Protein AF-Q8C0W0-F1 (afdb_monomer_lite)

InterPro domains:
  IPR001152 Beta-thymosin [PF01290] (3-33)
  IPR001152 Beta-thymosin [PF01290] (38-76)
  IPR001152 Beta-thymosin [PS00500] (53-64)
  IPR001152 Beta-thymosin [PTHR12021] (34-79)
  IPR001152 Beta-thymosin [SM00152] (7-43)
  IPR001152 Beta-thymosin [SM00152] (44-78)
  IPR038386 Beta-thymosin superfamily [G3DSA:1.20.5.520] (2-35)
  IPR038386 Beta-thymosin superfamily [G3DSA:1.20.5.520] (37-76)

Sequence (80 aa):
MSDKPDLSEVETFDKSKLKKTNTEVKNTLPSNENKMSDKPDLSEVETFDKAKLKKTNTEVKNTLPSKETIQQEKEHNERT

Organism: Mus musculus (NCBI:txid10090)

Structure (mmCIF, N/CA/C/O backbone):
data_AF-Q8C0W0-F1
#
_entry.id   AF-Q8C0W0-F1
#
loop_
_atom_site.group_PDB
_atom_site.id
_atom_site.type_symbol
_atom_site.label_atom_id
_atom_site.label_alt_id
_atom_site.label_comp_id
_atom_site.label_asym_id
_atom_site.label_entity_id
_atom_site.label_seq_id
_atom_site.pdbx_PDB_ins_code
_atom_site.Cartn_x
_atom_site.Cartn_y
_atom_site.Cartn_z
_atom_site.occupancy
_atom_site.B_iso_or_equiv
_atom_site.auth_seq_id
_atom_site.auth_comp_id
_atom_site.auth_asym_id
_atom_site.auth_atom_id
_atom_site.pdbx_PDB_model_num
ATOM 1 N N . MET A 1 1 ? -9.644 -45.081 -55.667 1.00 54.72 1 MET A N 1
ATOM 2 C CA . MET A 1 1 ? -8.197 -45.303 -55.849 1.00 54.72 1 MET A CA 1
ATOM 3 C C . MET A 1 1 ? -7.515 -44.091 -55.256 1.00 54.72 1 MET A C 1
ATOM 5 O O . MET A 1 1 ? -7.736 -43.006 -55.768 1.00 54.72 1 MET A O 1
ATOM 9 N N . SER A 1 2 ? -6.855 -44.230 -54.110 1.00 61.81 2 SER A N 1
ATOM 10 C CA . SER A 1 2 ? -6.160 -43.102 -53.486 1.00 61.81 2 SER A CA 1
ATOM 11 C C . SER A 1 2 ? -4.762 -43.035 -54.077 1.00 61.81 2 SER A C 1
ATOM 13 O O . SER A 1 2 ? -3.992 -43.976 -53.884 1.00 61.81 2 SER A O 1
ATOM 15 N N . ASP A 1 3 ? -4.458 -41.954 -54.789 1.00 77.00 3 ASP A N 1
ATOM 16 C CA . ASP A 1 3 ? -3.108 -41.647 -55.247 1.00 77.00 3 ASP A CA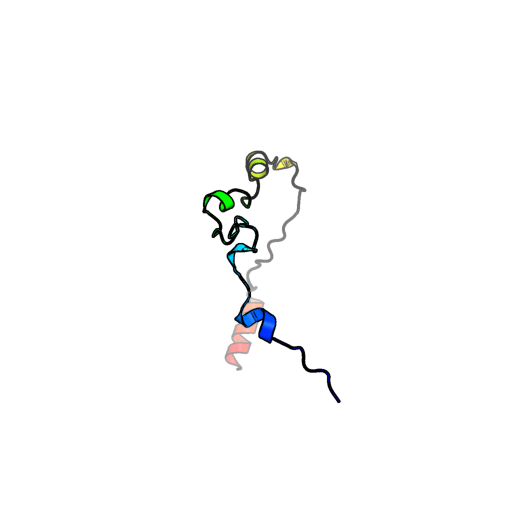 1
ATOM 17 C C . ASP A 1 3 ? -2.213 -41.488 -54.018 1.00 77.00 3 ASP A C 1
ATOM 19 O O . ASP A 1 3 ? -2.248 -40.485 -53.300 1.00 77.00 3 ASP A O 1
ATOM 23 N N . LYS A 1 4 ? -1.478 -42.554 -53.699 1.00 78.75 4 LYS A N 1
ATOM 24 C CA . LYS A 1 4 ? -0.486 -42.537 -52.632 1.00 78.75 4 LYS A CA 1
ATOM 25 C C . LYS A 1 4 ? 0.703 -41.730 -53.166 1.00 78.75 4 LYS A C 1
ATOM 27 O O . LYS A 1 4 ? 1.149 -42.029 -54.272 1.00 78.75 4 LYS A O 1
ATOM 32 N N . PRO A 1 5 ? 1.205 -40.726 -52.432 1.00 81.81 5 PRO A N 1
ATOM 33 C CA . PRO A 1 5 ? 2.346 -39.947 -52.893 1.00 81.81 5 PRO A CA 1
ATOM 34 C C . PRO A 1 5 ? 3.560 -40.860 -53.089 1.00 81.81 5 PRO A C 1
ATOM 36 O O . PRO A 1 5 ? 3.862 -41.684 -52.221 1.00 81.81 5 PRO A O 1
ATOM 39 N N . ASP A 1 6 ? 4.231 -40.717 -54.229 1.00 82.06 6 ASP A N 1
ATOM 40 C CA . ASP A 1 6 ? 5.500 -41.384 -54.501 1.00 82.06 6 ASP A CA 1
ATOM 41 C C . ASP A 1 6 ? 6.615 -40.702 -53.694 1.00 82.06 6 ASP A C 1
ATOM 43 O O . ASP A 1 6 ? 6.806 -39.489 -53.770 1.00 82.06 6 ASP A O 1
ATOM 47 N N . LEU A 1 7 ? 7.317 -41.484 -52.873 1.00 82.56 7 LEU A N 1
ATOM 48 C CA . LEU A 1 7 ? 8.392 -41.025 -51.988 1.00 82.56 7 LEU A CA 1
ATOM 49 C C . LEU A 1 7 ? 9.784 -41.420 -52.508 1.00 82.56 7 LEU A C 1
ATOM 51 O O . LEU A 1 7 ? 10.781 -41.099 -51.860 1.00 82.56 7 LEU A O 1
ATOM 55 N N . SER A 1 8 ? 9.864 -42.092 -53.664 1.00 82.69 8 SER A N 1
ATOM 56 C CA . SER A 1 8 ? 11.118 -42.577 -54.263 1.00 82.69 8 SER A CA 1
ATOM 57 C C . SER A 1 8 ? 12.143 -41.460 -54.509 1.00 82.69 8 SER A C 1
ATOM 59 O O . SER A 1 8 ? 13.351 -41.659 -54.361 1.00 82.69 8 SER A O 1
ATOM 61 N N . GLU A 1 9 ? 11.671 -40.246 -54.799 1.00 81.19 9 GLU A N 1
ATOM 62 C CA . GLU A 1 9 ? 12.517 -39.069 -55.009 1.00 81.19 9 GLU A CA 1
ATOM 63 C C . GLU A 1 9 ? 13.264 -38.639 -53.736 1.00 81.19 9 GLU A C 1
ATOM 65 O O . GLU A 1 9 ? 14.399 -38.170 -53.811 1.00 81.19 9 GLU A O 1
ATOM 70 N N . VAL A 1 10 ? 12.680 -38.850 -52.551 1.00 81.00 10 VAL A N 1
ATOM 71 C CA . VAL A 1 10 ? 13.304 -38.483 -51.268 1.00 81.00 10 VAL A CA 1
ATOM 72 C C . VAL A 1 10 ? 14.470 -39.417 -50.928 1.00 81.00 10 VAL A C 1
ATOM 74 O O . VAL A 1 10 ? 15.442 -38.981 -50.311 1.00 81.00 10 VAL A O 1
ATOM 77 N N . GLU A 1 11 ? 14.404 -40.684 -51.349 1.00 82.69 11 GLU A N 1
ATOM 78 C CA . GLU A 1 11 ? 15.430 -41.693 -51.054 1.00 82.69 11 GLU A CA 1
ATOM 79 C C . GLU A 1 11 ? 16.742 -41.429 -51.807 1.00 82.69 11 GLU A C 1
ATOM 81 O O . GLU A 1 11 ? 17.830 -41.653 -51.276 1.00 82.69 11 GLU A O 1
ATOM 86 N N . THR A 1 12 ? 16.650 -40.882 -53.021 1.00 89.19 12 THR A N 1
ATOM 87 C CA . THR A 1 12 ? 17.808 -40.621 -53.895 1.00 89.19 12 THR A CA 1
ATOM 88 C C . THR A 1 12 ? 18.211 -39.149 -53.960 1.00 89.19 12 THR A C 1
ATOM 90 O O . THR A 1 12 ? 19.124 -38.782 -54.704 1.00 89.19 12 THR A O 1
ATOM 93 N N . PHE A 1 13 ? 17.554 -38.287 -53.180 1.00 87.19 13 PHE A N 1
ATOM 94 C CA . PHE A 1 13 ? 17.763 -36.851 -53.260 1.00 87.19 13 PHE A CA 1
ATOM 95 C C . PHE A 1 13 ? 19.198 -36.443 -52.884 1.00 87.19 13 PHE A C 1
ATOM 97 O O . PHE A 1 13 ? 19.694 -36.702 -51.783 1.00 87.19 13 PHE A O 1
ATOM 104 N N . ASP A 1 14 ? 19.851 -35.715 -53.791 1.00 87.12 14 ASP A N 1
ATOM 105 C CA . ASP A 1 14 ? 21.196 -35.192 -53.582 1.00 87.12 14 ASP A CA 1
ATOM 106 C C . ASP A 1 14 ? 21.190 -33.972 -52.647 1.00 87.12 14 ASP A C 1
ATOM 108 O O . ASP A 1 14 ? 20.843 -32.849 -53.024 1.00 87.12 14 ASP A O 1
ATOM 112 N N . LYS A 1 15 ? 21.666 -34.193 -51.419 1.00 82.69 15 LYS A N 1
ATOM 113 C CA . LYS A 1 15 ? 21.799 -33.175 -50.367 1.00 82.69 15 LYS A CA 1
ATOM 114 C C . LYS A 1 15 ? 22.719 -32.012 -50.757 1.00 82.69 15 LYS A C 1
ATOM 11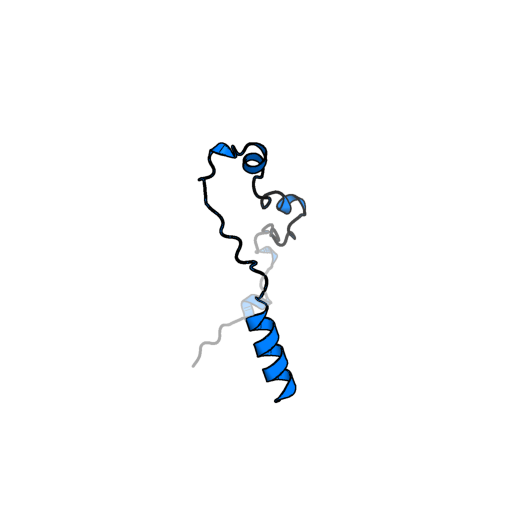6 O O . LYS A 1 15 ? 22.636 -30.961 -50.128 1.00 82.69 15 LYS A O 1
ATOM 121 N N . SER A 1 16 ? 23.568 -32.156 -51.778 1.00 85.12 16 SER A N 1
ATOM 122 C CA . SER A 1 16 ? 24.411 -31.065 -52.287 1.00 85.12 16 SER A CA 1
ATOM 123 C C . SER A 1 16 ? 23.598 -29.954 -52.966 1.00 85.12 16 SER A C 1
ATOM 125 O O . SER A 1 16 ? 24.025 -28.798 -52.993 1.00 85.12 16 SER A O 1
ATOM 127 N N . LYS A 1 17 ? 22.393 -30.282 -53.454 1.00 85.69 17 LYS A N 1
ATOM 128 C CA . LYS A 1 17 ? 21.454 -29.326 -54.054 1.00 85.69 17 LYS A CA 1
ATOM 129 C C . LYS A 1 17 ? 20.740 -28.463 -53.010 1.00 85.69 17 LYS A C 1
ATOM 131 O O . LYS A 1 17 ? 20.154 -27.440 -53.371 1.00 85.69 17 LYS A O 1
ATOM 136 N N . LEU A 1 18 ? 20.797 -28.830 -51.725 1.00 82.69 18 LEU A N 1
ATOM 137 C CA . LEU A 1 18 ? 20.278 -27.997 -50.644 1.00 82.69 18 LEU A CA 1
ATOM 138 C C . LEU A 1 18 ? 21.190 -26.780 -50.440 1.00 82.69 18 LEU A C 1
ATOM 140 O O . LEU A 1 18 ? 22.402 -26.902 -50.254 1.00 82.69 18 LEU A O 1
ATOM 144 N N . LYS A 1 19 ? 20.602 -25.581 -50.429 1.00 83.06 19 LYS A N 1
ATOM 145 C CA . LYS A 1 19 ? 21.332 -24.367 -50.048 1.00 83.06 19 LYS A CA 1
ATOM 146 C C . LYS A 1 19 ? 21.762 -24.487 -48.586 1.00 83.06 19 LYS A C 1
ATOM 148 O O . LYS A 1 19 ? 20.962 -24.850 -47.727 1.00 83.06 19 LYS A O 1
ATOM 153 N N . LYS A 1 20 ? 23.027 -24.166 -48.299 1.00 79.69 20 LYS A N 1
ATOM 154 C CA . LYS A 1 20 ? 23.501 -24.078 -46.917 1.00 79.69 20 LYS A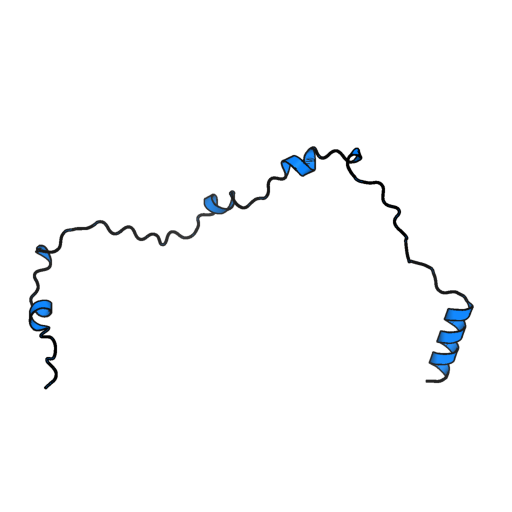 CA 1
ATOM 155 C C . LYS A 1 20 ? 22.889 -22.842 -46.269 1.00 79.69 20 LYS A C 1
ATOM 157 O O . LYS A 1 20 ? 23.214 -21.724 -46.657 1.00 79.69 20 LYS A O 1
ATOM 162 N N . THR A 1 21 ? 22.031 -23.064 -45.285 1.00 74.94 21 THR A N 1
ATOM 163 C CA . THR A 1 21 ? 21.421 -22.001 -44.486 1.00 74.94 21 THR A CA 1
ATOM 164 C C . THR A 1 21 ? 21.940 -22.109 -43.064 1.00 74.94 21 THR A C 1
ATOM 166 O O . THR A 1 21 ? 21.900 -23.183 -42.460 1.00 74.94 21 THR A O 1
ATOM 169 N N . ASN A 1 22 ? 22.451 -21.001 -42.533 1.00 68.19 22 ASN A N 1
ATOM 170 C CA . ASN A 1 22 ? 22.881 -20.936 -41.144 1.00 68.19 22 ASN A CA 1
ATOM 171 C C . ASN A 1 22 ? 21.624 -20.956 -40.264 1.00 68.19 22 ASN A C 1
ATOM 173 O O . ASN A 1 22 ? 20.783 -20.067 -40.370 1.00 68.19 22 ASN A O 1
ATOM 177 N N . THR A 1 23 ? 21.447 -22.015 -39.475 1.00 68.25 23 THR A N 1
ATOM 178 C CA . THR A 1 23 ? 20.263 -22.168 -38.623 1.00 68.25 23 THR A CA 1
ATOM 179 C C . THR A 1 23 ? 20.602 -21.631 -37.242 1.00 68.25 23 THR A C 1
ATOM 181 O O . THR A 1 23 ? 21.338 -22.266 -36.490 1.00 68.25 23 THR A O 1
ATOM 184 N N . GLU A 1 24 ? 20.083 -20.453 -36.908 1.00 68.44 24 GLU A N 1
ATOM 185 C CA . GLU A 1 24 ? 20.205 -19.908 -35.559 1.00 68.44 24 GLU A CA 1
ATOM 186 C C . GLU A 1 24 ? 19.221 -20.623 -34.627 1.00 68.44 24 GLU A C 1
ATOM 188 O O . GLU A 1 24 ? 18.008 -20.416 -34.682 1.00 68.44 24 GLU A O 1
ATOM 193 N N . VAL A 1 25 ? 19.743 -21.482 -33.750 1.00 60.84 25 VAL A N 1
ATOM 194 C CA . VAL A 1 25 ? 18.970 -22.077 -32.657 1.00 60.84 25 VAL A CA 1
ATOM 195 C C . VAL A 1 25 ? 18.740 -20.993 -31.603 1.00 60.84 25 VAL A C 1
ATOM 197 O O . VAL A 1 25 ? 19.554 -20.805 -30.702 1.00 60.84 25 VAL A O 1
ATOM 200 N N . LYS A 1 26 ? 17.615 -20.274 -31.688 1.00 66.19 26 LYS A N 1
ATOM 201 C CA . LYS A 1 26 ? 17.182 -19.306 -30.659 1.00 66.19 26 LYS A CA 1
ATOM 202 C C . LYS A 1 26 ? 16.621 -19.978 -29.394 1.00 66.19 26 LYS A C 1
ATOM 204 O O . LYS A 1 26 ? 15.684 -19.475 -28.789 1.00 66.19 26 LYS A O 1
ATOM 209 N N . ASN A 1 27 ? 17.218 -21.087 -28.958 1.00 59.47 27 ASN A N 1
ATOM 210 C CA . ASN A 1 27 ? 16.984 -21.655 -27.626 1.00 59.47 27 ASN A CA 1
ATOM 211 C C . ASN A 1 27 ? 18.076 -21.192 -26.657 1.00 59.47 27 ASN A C 1
ATOM 213 O O . ASN A 1 27 ? 18.658 -21.988 -25.921 1.00 59.47 27 ASN A O 1
ATOM 217 N N . THR A 1 28 ? 18.389 -19.899 -26.659 1.00 59.75 28 THR A N 1
ATOM 218 C CA . THR A 1 28 ? 19.198 -19.333 -25.583 1.00 59.75 28 THR A CA 1
ATOM 219 C C . THR A 1 28 ? 18.335 -19.321 -24.329 1.00 59.75 28 THR A C 1
ATOM 221 O O . THR A 1 28 ? 17.311 -18.636 -24.287 1.00 59.75 28 THR A O 1
ATOM 224 N N . LEU A 1 29 ? 18.733 -20.094 -23.315 1.00 62.84 29 LEU A N 1
ATOM 225 C CA . LEU A 1 29 ? 18.214 -19.929 -21.959 1.00 62.84 29 LEU A CA 1
ATOM 226 C C . LEU A 1 29 ? 18.299 -18.439 -21.601 1.00 62.84 29 LEU A C 1
ATOM 228 O O . LEU A 1 29 ? 19.315 -17.818 -21.933 1.00 62.84 29 LEU A O 1
ATOM 232 N N . PRO A 1 30 ? 17.277 -17.846 -20.960 1.00 62.94 30 PRO A N 1
ATOM 233 C CA . PRO A 1 30 ? 17.379 -16.463 -20.526 1.00 62.94 30 PRO A CA 1
ATOM 234 C C . PRO A 1 30 ? 18.624 -16.325 -19.641 1.00 62.94 30 PRO A C 1
ATOM 236 O O . PRO A 1 30 ? 18.702 -16.916 -18.562 1.00 62.94 30 PRO A O 1
ATOM 239 N N . SER A 1 31 ? 19.624 -15.585 -20.129 1.00 56.44 31 SER A N 1
ATOM 240 C CA . SER A 1 31 ? 20.799 -15.212 -19.341 1.00 56.44 31 SER A CA 1
ATOM 241 C C . SER A 1 31 ? 20.333 -14.382 -18.145 1.00 56.44 31 SER A C 1
ATOM 243 O O . SER A 1 31 ? 19.346 -13.650 -18.237 1.00 56.44 31 SER A O 1
ATOM 245 N N . ASN A 1 32 ? 21.039 -14.457 -17.015 1.00 57.19 32 ASN A N 1
ATOM 246 C CA . ASN A 1 32 ? 20.761 -13.606 -15.851 1.00 57.19 32 ASN A CA 1
ATOM 247 C C . ASN A 1 32 ? 20.817 -12.100 -16.196 1.00 57.19 32 ASN A C 1
ATOM 249 O O . ASN A 1 32 ? 20.236 -11.297 -15.471 1.00 57.19 32 ASN A O 1
ATOM 253 N N . GLU A 1 33 ? 21.452 -11.721 -17.309 1.00 55.31 33 GLU A N 1
ATOM 254 C CA . GLU A 1 33 ? 21.442 -10.354 -17.847 1.00 55.31 33 GLU A CA 1
ATOM 255 C C . GLU A 1 33 ? 20.047 -9.902 -18.316 1.00 55.31 33 GLU A C 1
ATOM 257 O O . GLU A 1 33 ? 19.703 -8.733 -18.170 1.00 55.31 33 GLU A O 1
ATOM 262 N N . ASN A 1 34 ? 19.189 -10.828 -18.761 1.00 51.22 34 ASN A N 1
ATOM 263 C CA . ASN A 1 34 ? 17.801 -10.536 -19.137 1.00 51.22 34 ASN A CA 1
ATOM 264 C C . ASN A 1 34 ? 16.866 -10.325 -17.930 1.00 51.22 34 ASN A C 1
ATOM 266 O O . ASN A 1 34 ? 15.709 -9.972 -18.126 1.00 51.22 34 ASN A O 1
ATOM 270 N N . LYS A 1 35 ? 17.335 -10.522 -16.687 1.00 54.59 35 LYS A N 1
ATOM 271 C CA . LYS A 1 35 ? 16.514 -10.391 -15.463 1.00 54.59 35 LYS A CA 1
ATOM 272 C C . LYS A 1 35 ? 16.563 -9.008 -14.807 1.00 54.59 35 LYS A C 1
ATOM 274 O O . LYS A 1 35 ? 16.055 -8.834 -13.701 1.00 54.59 35 LYS A O 1
ATOM 279 N N . MET A 1 36 ? 17.221 -8.030 -15.425 1.00 55.09 36 MET A N 1
ATOM 280 C CA . MET A 1 36 ? 17.310 -6.673 -14.868 1.00 55.09 36 MET A CA 1
ATOM 281 C C . MET A 1 36 ? 16.219 -5.741 -15.404 1.00 55.09 36 MET A C 1
ATOM 283 O O . MET A 1 36 ? 15.995 -4.690 -14.815 1.00 55.09 36 MET A O 1
ATOM 287 N N . SER A 1 37 ? 15.512 -6.139 -16.466 1.00 56.16 37 SER A N 1
ATOM 288 C CA . SER A 1 37 ? 14.439 -5.342 -17.076 1.00 56.16 37 SER A CA 1
ATOM 289 C C . SER A 1 37 ? 13.067 -5.524 -16.416 1.00 56.16 37 SER A C 1
ATOM 291 O O . SER A 1 37 ? 12.180 -4.723 -16.677 1.00 56.16 37 SER A O 1
ATOM 293 N N . ASP A 1 38 ? 12.907 -6.518 -15.535 1.00 61.78 38 ASP A N 1
ATOM 294 C CA . ASP A 1 38 ? 11.656 -6.775 -14.799 1.00 61.78 38 ASP A CA 1
ATOM 295 C C . ASP A 1 38 ? 11.653 -6.178 -13.381 1.00 61.78 38 ASP A C 1
ATOM 297 O O . ASP A 1 38 ? 10.734 -6.420 -12.595 1.00 61.78 38 ASP A O 1
ATOM 301 N N . LYS A 1 39 ? 12.693 -5.422 -13.002 1.00 68.62 39 LYS A N 1
ATOM 302 C CA . LYS A 1 39 ? 12.697 -4.739 -11.706 1.00 68.62 39 LYS A CA 1
ATOM 303 C C . LYS A 1 39 ? 11.811 -3.496 -11.807 1.00 68.62 39 LYS A C 1
ATOM 305 O O . LYS A 1 39 ? 12.080 -2.658 -12.668 1.00 68.62 39 LYS A O 1
ATOM 310 N N . PRO A 1 40 ? 10.779 -3.359 -10.955 1.00 74.50 40 PRO A N 1
ATOM 311 C CA . PRO A 1 40 ? 9.978 -2.147 -10.933 1.00 74.50 40 PRO A CA 1
ATOM 312 C C . PRO A 1 40 ? 10.873 -0.953 -10.592 1.00 74.50 40 PRO A C 1
ATOM 314 O O . PRO A 1 40 ? 11.796 -1.073 -9.783 1.00 74.50 40 PRO A O 1
ATOM 317 N N . ASP A 1 41 ? 10.599 0.187 -11.217 1.00 80.31 41 ASP A N 1
ATOM 318 C CA . ASP A 1 41 ? 11.256 1.442 -10.877 1.00 80.31 41 ASP A CA 1
ATOM 319 C C . ASP A 1 41 ? 10.863 1.851 -9.448 1.00 80.31 41 ASP A C 1
ATOM 321 O O . ASP A 1 41 ? 9.686 2.040 -9.141 1.00 80.31 41 ASP A O 1
ATOM 325 N N . LEU A 1 42 ? 11.851 1.927 -8.555 1.00 82.06 42 LEU A N 1
ATOM 326 C CA . LEU A 1 42 ? 11.670 2.274 -7.141 1.00 82.06 42 LEU A CA 1
ATOM 327 C C . LEU A 1 42 ? 12.003 3.743 -6.849 1.00 82.06 42 LEU A C 1
ATOM 329 O O . LEU A 1 42 ? 11.840 4.183 -5.711 1.00 82.06 42 LEU A O 1
ATOM 333 N N . SER A 1 43 ? 12.447 4.511 -7.849 1.00 85.50 43 SER A N 1
ATOM 334 C CA . SER A 1 43 ? 12.855 5.912 -7.675 1.00 85.50 43 SER A CA 1
ATOM 335 C C . SER A 1 43 ? 11.718 6.806 -7.158 1.00 85.50 43 SER A C 1
ATOM 337 O O . SER A 1 43 ? 11.938 7.734 -6.372 1.00 85.50 43 SER A O 1
ATOM 339 N N . GLU A 1 44 ? 10.475 6.480 -7.519 1.00 85.25 44 GLU A N 1
ATOM 340 C CA . GLU A 1 44 ? 9.288 7.169 -7.014 1.00 85.25 44 GLU A CA 1
ATOM 341 C C . GLU A 1 44 ? 9.099 6.949 -5.507 1.00 85.25 44 GLU A C 1
ATOM 343 O O . GLU A 1 44 ? 8.726 7.879 -4.800 1.00 85.25 44 GLU A O 1
ATOM 348 N N . VAL A 1 45 ? 9.428 5.766 -4.978 1.00 85.44 45 VAL A N 1
ATOM 349 C CA . VAL A 1 45 ? 9.293 5.458 -3.544 1.00 85.44 45 VAL A CA 1
ATOM 350 C C . VAL A 1 45 ? 10.280 6.272 -2.701 1.00 85.44 45 VAL A C 1
ATOM 352 O O . VAL A 1 45 ? 9.934 6.698 -1.600 1.00 85.44 45 VAL A O 1
ATOM 355 N N . GLU A 1 46 ? 11.488 6.529 -3.214 1.00 86.44 46 GLU A N 1
ATOM 356 C CA . GLU A 1 46 ? 12.514 7.315 -2.511 1.00 86.44 46 GLU A CA 1
ATOM 357 C C . GLU A 1 46 ? 12.143 8.799 -2.390 1.00 86.44 46 GLU A C 1
ATOM 359 O O . GLU A 1 46 ? 12.474 9.450 -1.397 1.00 86.44 46 GLU A O 1
ATOM 364 N N . THR A 1 47 ? 11.441 9.338 -3.388 1.00 92.12 47 THR A N 1
ATOM 365 C CA . THR A 1 47 ? 11.150 10.778 -3.510 1.00 92.12 47 THR A CA 1
ATOM 366 C C . THR A 1 47 ? 9.692 11.141 -3.232 1.00 92.12 47 THR A C 1
ATOM 368 O O . THR A 1 47 ? 9.325 12.319 -3.269 1.00 92.12 47 THR A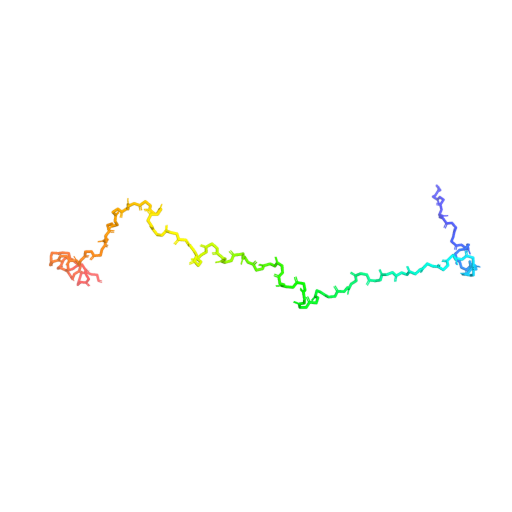 O 1
ATOM 371 N N . PHE A 1 48 ? 8.847 10.153 -2.932 1.00 92.56 48 PHE A N 1
ATOM 372 C CA . PHE A 1 48 ? 7.420 10.361 -2.741 1.00 92.56 48 PHE A CA 1
ATOM 373 C C . PHE A 1 48 ? 7.114 11.315 -1.575 1.00 92.56 48 PHE A C 1
ATOM 375 O O . PHE A 1 48 ? 7.446 11.074 -0.410 1.00 92.56 48 PHE A O 1
ATOM 382 N N . ASP A 1 49 ? 6.392 12.390 -1.887 1.00 93.25 49 ASP A N 1
ATOM 383 C CA . ASP A 1 49 ? 5.933 13.361 -0.901 1.00 93.25 49 ASP A CA 1
ATOM 384 C C . ASP A 1 49 ? 4.711 12.840 -0.128 1.00 93.25 49 ASP A C 1
ATOM 386 O O . ASP A 1 49 ? 3.581 12.810 -0.624 1.00 93.25 49 ASP A O 1
ATOM 390 N N . LYS A 1 50 ? 4.933 12.499 1.144 1.00 91.12 50 LYS A N 1
ATOM 391 C CA . LYS A 1 50 ? 3.896 12.041 2.082 1.00 91.12 50 LYS A CA 1
ATOM 392 C C . LYS A 1 50 ? 2.772 13.061 2.299 1.00 91.12 50 LYS A C 1
ATOM 394 O O . LYS A 1 50 ? 1.688 12.661 2.720 1.00 91.12 50 LYS A O 1
ATOM 399 N N . ALA A 1 51 ? 2.984 14.350 2.021 1.00 92.19 51 ALA A N 1
ATOM 400 C CA . ALA A 1 51 ? 1.934 15.364 2.121 1.00 92.19 51 ALA A CA 1
ATOM 401 C C . ALA A 1 51 ? 0.854 15.214 1.037 1.00 92.19 51 ALA A C 1
ATOM 403 O O . ALA A 1 51 ? -0.276 15.658 1.241 1.00 92.19 51 ALA A O 1
ATOM 404 N N . LYS A 1 52 ? 1.161 14.532 -0.077 1.00 91.75 52 LYS A N 1
ATOM 405 C CA . LYS A 1 52 ? 0.192 14.201 -1.134 1.00 91.75 52 LYS A CA 1
ATOM 406 C C . LYS A 1 52 ? -0.781 13.087 -0.731 1.00 91.75 52 LYS A C 1
ATOM 408 O O . LYS A 1 52 ? -1.774 12.867 -1.425 1.00 91.75 52 LYS A O 1
ATOM 413 N N . LEU A 1 53 ? -0.536 12.386 0.383 1.00 92.12 53 LEU A N 1
ATOM 414 C CA . LEU A 1 53 ? -1.475 11.400 0.918 1.00 92.12 53 LEU A CA 1
ATOM 415 C C . LEU A 1 53 ? -2.706 12.102 1.494 1.00 92.12 53 LEU A C 1
ATOM 417 O O . LEU A 1 53 ? -2.606 12.995 2.340 1.00 92.12 53 LEU A O 1
ATOM 421 N N . LYS A 1 54 ? -3.892 11.655 1.073 1.00 91.94 54 LYS A N 1
ATOM 422 C CA . LYS A 1 54 ? -5.156 12.130 1.640 1.00 91.94 54 LYS A CA 1
ATOM 423 C C . LYS A 1 54 ? -5.207 11.801 3.130 1.00 91.94 54 LYS A C 1
ATOM 425 O O . LYS A 1 54 ? -4.847 10.701 3.548 1.00 91.94 54 LYS A O 1
ATOM 430 N N . LYS A 1 55 ? -5.679 12.757 3.932 1.00 90.88 55 LYS A N 1
ATOM 431 C CA . LYS A 1 55 ? -5.956 12.514 5.348 1.00 90.88 55 LYS A CA 1
ATOM 432 C C . LYS A 1 55 ? -7.147 11.570 5.446 1.00 90.88 55 LYS A C 1
ATOM 434 O O . LYS A 1 55 ? -8.231 11.891 4.970 1.00 90.88 55 LYS A O 1
ATOM 439 N N . THR A 1 56 ? -6.921 10.431 6.081 1.00 88.06 56 THR A N 1
ATOM 440 C CA . THR A 1 56 ? -7.942 9.419 6.333 1.00 88.06 56 THR A CA 1
ATOM 441 C C . THR A 1 56 ? -8.004 9.181 7.832 1.00 88.06 56 THR A C 1
ATOM 443 O O . THR A 1 56 ? -6.968 9.022 8.477 1.00 88.06 56 THR A O 1
ATOM 446 N N . ASN A 1 57 ? -9.214 9.198 8.391 1.00 85.75 57 ASN A N 1
ATOM 447 C CA . ASN A 1 57 ? -9.446 8.762 9.762 1.00 85.75 57 ASN A CA 1
ATOM 448 C C . ASN A 1 57 ? -9.500 7.229 9.768 1.00 85.75 57 ASN A C 1
ATOM 450 O O . ASN A 1 57 ? -10.297 6.642 9.037 1.00 85.75 57 ASN A O 1
ATOM 454 N N . THR A 1 58 ? -8.624 6.594 10.543 1.00 86.00 58 THR A N 1
ATOM 455 C CA . THR A 1 58 ? -8.588 5.137 10.682 1.00 86.00 58 THR A CA 1
ATOM 456 C C . THR A 1 58 ? -9.239 4.750 12.002 1.00 86.00 58 THR A C 1
ATOM 458 O O . THR A 1 58 ? -8.708 5.055 13.070 1.00 86.00 58 THR A O 1
ATOM 461 N N . GLU A 1 59 ? -10.362 4.038 11.932 1.00 86.00 59 GLU A N 1
ATOM 462 C CA . GLU A 1 59 ? -11.024 3.479 13.109 1.00 86.00 59 GLU A CA 1
ATOM 463 C C . GLU A 1 59 ? -10.354 2.166 13.531 1.00 86.00 59 GLU A C 1
ATOM 465 O O . GLU A 1 59 ? -10.428 1.149 12.836 1.00 86.00 59 GLU A O 1
ATOM 470 N N . VAL 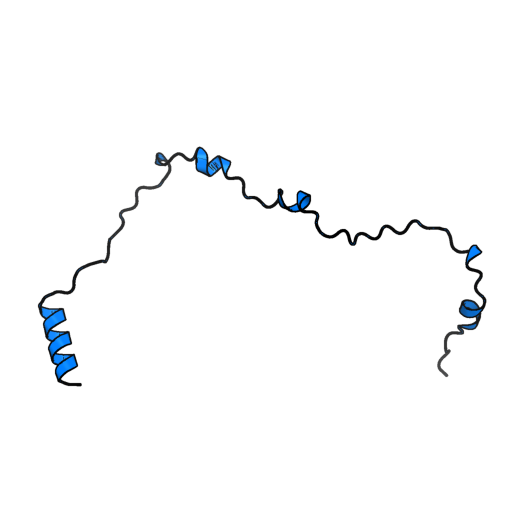A 1 60 ? -9.708 2.169 14.697 1.00 80.19 60 VAL A 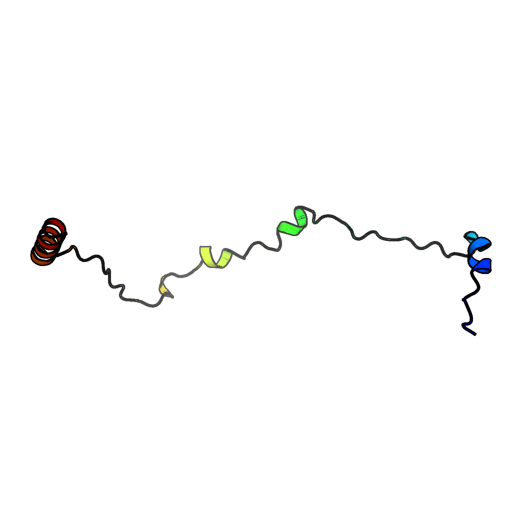N 1
ATOM 471 C CA . VAL A 1 60 ? -9.120 0.962 15.291 1.00 80.19 60 VAL A CA 1
ATOM 472 C C . VAL A 1 60 ? -10.220 0.175 16.002 1.00 80.19 60 VAL A C 1
ATOM 474 O O . VAL A 1 60 ? -10.559 0.449 17.150 1.00 80.19 60 VAL A O 1
ATOM 477 N N . LYS A 1 61 ? -10.775 -0.833 15.323 1.00 83.69 61 LYS A N 1
ATOM 478 C CA . LYS A 1 61 ? -11.805 -1.737 15.870 1.00 83.69 61 LYS A CA 1
ATOM 479 C C . LYS A 1 61 ? -11.215 -2.844 16.751 1.00 83.69 61 LYS A C 1
ATOM 481 O O . LYS A 1 61 ? -11.529 -4.014 16.576 1.00 83.69 61 LYS A O 1
ATOM 486 N N . ASN A 1 62 ? -10.343 -2.473 17.684 1.00 82.94 62 ASN A N 1
ATOM 487 C CA . ASN A 1 62 ? -9.785 -3.391 18.678 1.00 82.94 62 ASN A CA 1
ATOM 488 C C . ASN A 1 62 ? -10.317 -3.049 20.074 1.00 82.94 62 ASN A C 1
ATOM 490 O O . ASN A 1 62 ? -9.562 -2.713 20.986 1.00 82.94 62 ASN A O 1
ATOM 494 N N . THR A 1 63 ? -11.641 -3.039 20.219 1.00 82.56 63 THR A N 1
ATOM 495 C CA . THR A 1 63 ? -12.274 -2.846 21.524 1.00 82.56 63 THR A CA 1
ATOM 496 C C . THR A 1 63 ? -12.136 -4.125 22.335 1.00 82.56 63 THR A C 1
ATOM 498 O O . THR A 1 63 ? -12.507 -5.198 21.860 1.00 82.56 63 THR A O 1
ATOM 501 N N . LEU A 1 64 ? -11.633 -4.009 23.564 1.00 86.12 64 LEU A N 1
ATOM 502 C CA . LEU A 1 64 ? -11.645 -5.125 24.503 1.00 86.12 64 LEU A CA 1
ATOM 503 C C . LEU A 1 64 ? -13.096 -5.554 24.784 1.00 86.12 64 LEU A C 1
ATOM 505 O O . LEU A 1 64 ? -13.977 -4.689 24.847 1.00 86.12 64 LEU A O 1
ATOM 509 N N . PRO A 1 65 ? -13.356 -6.859 24.969 1.00 88.88 65 PRO A N 1
ATOM 510 C CA . PRO A 1 65 ? -14.674 -7.325 25.374 1.00 88.88 65 PRO A CA 1
ATOM 511 C C . PRO A 1 65 ? -15.068 -6.708 26.722 1.00 88.88 65 PRO A C 1
ATOM 513 O O . PRO A 1 65 ? -14.229 -6.471 27.596 1.00 88.88 65 PRO A O 1
ATOM 516 N N . SER A 1 66 ? -16.361 -6.425 26.891 1.00 88.56 66 SER A N 1
ATOM 517 C CA . SER A 1 66 ? -16.888 -5.893 28.147 1.00 88.56 66 SER A CA 1
ATOM 518 C C . SER A 1 66 ? -16.984 -6.999 29.206 1.00 88.56 66 SER A C 1
ATOM 520 O O . SER A 1 66 ? -17.015 -8.189 28.885 1.00 88.56 66 SER A O 1
ATOM 522 N N . LYS A 1 67 ? -17.087 -6.618 30.487 1.00 90.44 67 LYS A N 1
ATOM 523 C CA . LYS A 1 67 ? -17.317 -7.582 31.580 1.00 90.44 67 LYS A CA 1
ATOM 524 C C . LYS A 1 67 ? -18.575 -8.427 31.358 1.00 90.44 67 LYS A C 1
ATOM 526 O O . LYS A 1 67 ? -18.587 -9.596 31.722 1.00 90.44 67 LYS A O 1
ATOM 531 N N . GLU A 1 68 ? -19.609 -7.836 30.764 1.00 90.75 68 GLU A N 1
ATOM 532 C CA . GLU A 1 68 ? -20.862 -8.523 30.452 1.00 90.75 68 GLU A CA 1
ATOM 533 C C . GLU A 1 68 ? -20.657 -9.588 29.372 1.00 90.75 68 GLU A C 1
ATOM 535 O O . GLU A 1 68 ? -21.050 -10.733 29.570 1.00 90.75 68 GLU A O 1
ATOM 540 N N . THR A 1 69 ? -19.969 -9.243 28.278 1.00 90.38 69 THR A N 1
ATOM 541 C CA . THR A 1 69 ? -19.657 -10.184 27.192 1.00 90.38 69 THR A CA 1
ATOM 542 C C . THR A 1 69 ? -18.846 -11.376 27.702 1.00 90.38 69 THR A C 1
ATOM 544 O O . THR A 1 69 ? -19.160 -12.518 27.384 1.00 90.38 69 THR A O 1
ATOM 547 N N . ILE A 1 70 ? -17.856 -11.120 28.562 1.00 92.50 70 ILE A N 1
ATOM 548 C CA . ILE A 1 70 ? -17.030 -12.170 29.175 1.00 92.50 70 ILE A CA 1
ATOM 549 C C . ILE A 1 70 ? -17.877 -13.086 30.071 1.00 92.50 70 ILE A C 1
ATOM 551 O O . ILE A 1 70 ? -17.711 -14.304 30.051 1.00 92.50 70 ILE A O 1
ATOM 555 N N . GLN A 1 71 ? -18.788 -12.517 30.865 1.00 91.25 71 GLN A N 1
ATOM 556 C CA . GLN A 1 71 ? -19.654 -13.296 31.751 1.00 91.25 71 GLN A CA 1
ATOM 557 C C . GLN A 1 71 ? -20.645 -14.160 30.956 1.00 91.25 71 GLN A C 1
ATOM 559 O O . GLN A 1 71 ? -20.838 -15.326 31.294 1.00 91.25 71 GLN A O 1
ATOM 564 N N . GLN A 1 72 ? -21.224 -13.619 29.881 1.00 92.19 72 GLN A N 1
ATOM 565 C CA . GLN A 1 72 ? -22.111 -14.363 28.982 1.00 92.19 72 GLN A CA 1
ATOM 566 C C . GLN A 1 72 ? -21.393 -15.548 28.322 1.00 92.19 72 GLN A C 1
ATOM 568 O O . GLN A 1 72 ? -21.929 -16.656 28.325 1.00 92.19 72 GLN A O 1
ATOM 573 N N . GLU A 1 73 ? -20.173 -15.351 27.807 1.00 90.12 73 GLU A N 1
ATOM 574 C CA . GLU A 1 73 ? -19.363 -16.447 27.253 1.00 90.12 73 GLU A CA 1
ATOM 575 C C . GLU A 1 73 ? -19.031 -17.503 28.305 1.00 90.12 73 GLU A C 1
ATOM 577 O O . GLU A 1 73 ? -19.150 -18.699 28.035 1.00 90.12 73 GLU A O 1
ATOM 582 N N . LYS A 1 74 ? -18.652 -17.075 29.513 1.00 91.50 74 LYS A N 1
ATOM 583 C CA . LYS A 1 74 ? -18.341 -17.989 30.613 1.00 91.50 74 LYS A CA 1
ATOM 584 C C . LYS A 1 74 ? -19.534 -18.883 30.949 1.00 91.50 74 LYS A C 1
ATOM 586 O O . LYS A 1 74 ? -19.382 -20.096 31.031 1.00 91.50 74 LYS A O 1
ATOM 591 N N . GLU A 1 75 ? -20.722 -18.301 31.093 1.00 91.75 75 GLU A N 1
ATOM 592 C CA . GLU A 1 75 ? -21.942 -19.062 31.371 1.00 91.75 75 GLU A CA 1
ATOM 593 C C . GLU A 1 75 ? -22.350 -19.986 30.225 1.00 91.75 75 GLU A C 1
ATOM 595 O O . GLU A 1 75 ? -22.843 -21.084 30.471 1.00 91.75 75 GLU A O 1
ATOM 600 N N . HIS A 1 76 ? -22.182 -19.554 28.974 1.00 90.31 76 HIS A N 1
ATOM 601 C CA . HIS A 1 76 ? -22.441 -20.405 27.816 1.00 90.31 76 HIS A CA 1
ATOM 602 C C . HIS A 1 76 ? -21.507 -21.621 27.816 1.00 90.31 76 HIS A C 1
ATOM 604 O O . HIS A 1 76 ? -21.976 -22.746 27.684 1.00 90.31 76 HIS A O 1
ATOM 610 N N . ASN A 1 77 ? -20.208 -21.402 28.032 1.00 88.50 77 ASN A N 1
ATOM 611 C CA . ASN A 1 77 ? -19.194 -22.455 28.056 1.00 88.50 77 ASN A CA 1
ATOM 612 C C . ASN A 1 77 ? -19.362 -23.442 29.223 1.00 88.50 77 ASN A C 1
ATOM 614 O O . ASN A 1 77 ? -18.934 -24.581 29.123 1.00 88.50 77 ASN A O 1
ATOM 618 N N . GLU A 1 78 ? -19.970 -23.021 30.334 1.00 85.00 78 GLU A N 1
ATOM 619 C CA . GLU A 1 78 ? -20.305 -23.908 31.458 1.00 85.00 78 GLU A CA 1
ATOM 620 C C . GLU A 1 78 ? -21.583 -24.737 31.216 1.00 85.00 78 GLU A C 1
ATOM 622 O O . GLU A 1 78 ? -21.820 -25.718 31.921 1.00 85.00 78 GLU A O 1
ATOM 627 N N . ARG A 1 79 ? -22.427 -24.345 30.250 1.00 83.12 79 ARG A N 1
ATOM 628 C CA . ARG A 1 79 ? -23.703 -25.015 29.925 1.00 83.12 79 ARG A CA 1
ATOM 629 C C . ARG A 1 79 ? -23.617 -25.975 28.733 1.00 83.12 79 ARG A C 1
ATOM 631 O O . ARG A 1 79 ? -24.556 -26.745 28.533 1.00 83.12 79 ARG A O 1
ATOM 638 N N . THR A 1 80 ? -22.547 -25.907 27.948 1.00 64.94 80 THR A N 1
ATOM 639 C CA . THR A 1 80 ? -22.211 -26.837 26.852 1.00 64.94 80 THR A CA 1
ATOM 640 C C . THR A 1 80 ? -21.180 -27.854 27.299 1.00 64.94 80 THR A C 1
ATOM 642 O O . THR A 1 80 ? -21.352 -29.042 26.957 1.00 64.94 80 THR A O 1
#

Secondary structure (DSSP, 8-state):
---PPP-HHHHS--GGGS-------------GGGGSTTSPP-HHHHH--GGGSPP-------PPPPHHHHHHHHHHHHH-

Foldseek 3Di:
DDPDDDCVCVVPPDPVPDDDDDDDPPPDDPDVVNVPVPDDDCVCVVPPDPVPDDDDDDDDPPDDDDPVRVVVVVVVVVVD

pLDDT: mean 79.45, std 12.2, range [51.22, 93.25]

Radius of gyration: 38.14 Å; chains: 1; bounding box: 48×61×88 Å